Protein AF-A0A951EST7-F1 (afdb_monomer_lite)

pLDDT: mean 94.11, std 6.15, range [66.06, 98.62]

Sequence (123 aa):
MRTEWVAKRKNDSIRTQMYYARKGMITEEMHYVARRENLAPELVRSEVARGRLIIPANVNHTNLEPMAIGVASKCKINANIGNSAVTSNIEEELEKLRYSVKYGADTVMDLSTGG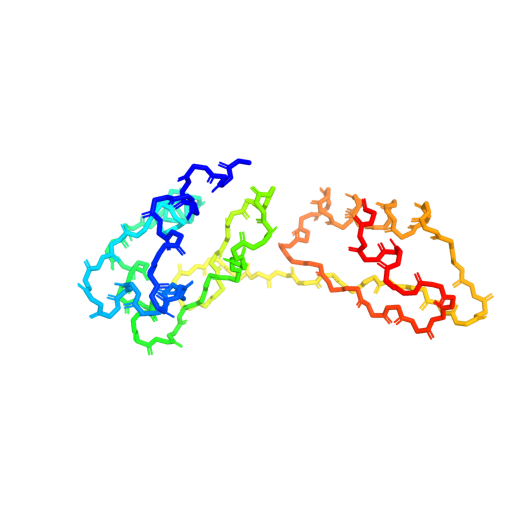DIPAIRKA

Secondary structure (DSSP, 8-state):
--HHHHHHTTT-S---HHHHHHTT---HHHHHHHHHHT--HHHHHHHHHHTSEE----TT-TT-----EETTSPP--EEEE---SSS--HHHHHHHHHHHHHTT-SEEEE---SS-HHHHHH-

Structure (mmCIF, N/CA/C/O backbone):
data_AF-A0A951EST7-F1
#
_entry.id   AF-A0A951EST7-F1
#
loop_
_atom_site.group_PDB
_atom_site.id
_atom_site.type_symbol
_atom_site.label_atom_id
_atom_site.label_alt_id
_atom_site.label_comp_id
_atom_site.label_asym_id
_atom_site.label_entity_id
_atom_site.label_seq_id
_atom_site.pdbx_PDB_ins_code
_atom_site.Cartn_x
_atom_site.Cartn_y
_atom_site.Cartn_z
_atom_site.occupancy
_atom_site.B_iso_or_equiv
_atom_site.auth_seq_id
_atom_site.auth_comp_id
_atom_site.auth_asym_id
_atom_site.auth_atom_id
_atom_site.pdbx_PDB_model_num
ATOM 1 N N . MET A 1 1 ? 0.625 14.415 -0.852 1.00 75.19 1 MET A N 1
ATOM 2 C CA . MET A 1 1 ? -0.745 14.313 -0.281 1.00 75.19 1 MET A CA 1
ATOM 3 C C . MET A 1 1 ? -0.756 13.824 1.175 1.00 75.19 1 MET A C 1
ATOM 5 O O . MET A 1 1 ? -1.620 14.238 1.931 1.00 75.19 1 MET A O 1
ATOM 9 N N . ARG A 1 2 ? 0.207 12.995 1.609 1.00 95.06 2 ARG A N 1
ATOM 10 C CA . ARG A 1 2 ? 0.254 12.408 2.966 1.00 95.06 2 ARG A CA 1
ATOM 11 C C . ARG A 1 2 ? 1.195 13.113 3.954 1.00 95.06 2 ARG A C 1
ATOM 13 O O . ARG A 1 2 ? 1.342 12.650 5.081 1.00 95.06 2 ARG A O 1
ATOM 20 N N . THR A 1 3 ? 1.853 14.199 3.548 1.00 94.00 3 THR A N 1
ATOM 21 C CA . THR A 1 3 ? 2.886 14.885 4.347 1.00 94.00 3 THR A CA 1
ATOM 22 C C . THR A 1 3 ? 2.388 15.257 5.745 1.00 94.00 3 THR A C 1
ATOM 24 O O . THR A 1 3 ? 3.053 14.958 6.733 1.00 94.00 3 THR A O 1
ATOM 27 N N . GLU A 1 4 ? 1.185 15.824 5.845 1.00 95.38 4 GLU A N 1
ATOM 28 C CA . GLU A 1 4 ? 0.575 16.201 7.126 1.00 95.38 4 GLU A CA 1
ATOM 29 C C . GLU A 1 4 ? 0.195 14.986 7.982 1.00 95.38 4 GLU A C 1
ATOM 31 O O . GLU A 1 4 ? 0.371 14.999 9.198 1.00 95.38 4 GLU A O 1
ATOM 36 N N . TRP A 1 5 ? -0.292 13.909 7.359 1.00 95.62 5 TRP A N 1
ATOM 37 C CA . TRP A 1 5 ? -0.707 12.692 8.067 1.00 95.62 5 TRP A CA 1
ATOM 38 C C . TRP A 1 5 ? 0.497 12.010 8.716 1.00 95.62 5 TRP A C 1
ATOM 40 O O . TRP A 1 5 ? 0.455 11.623 9.883 1.00 95.62 5 TRP A O 1
ATOM 50 N N . VAL A 1 6 ? 1.602 11.924 7.968 1.00 95.12 6 VAL A N 1
ATOM 51 C CA . VAL A 1 6 ? 2.872 11.383 8.460 1.00 95.12 6 VAL A CA 1
ATOM 52 C C . VAL A 1 6 ? 3.460 12.285 9.547 1.00 95.12 6 VAL A C 1
ATOM 54 O O . VAL A 1 6 ? 3.973 11.772 10.541 1.00 95.12 6 VAL A O 1
ATOM 57 N N . ALA A 1 7 ? 3.352 13.611 9.411 1.00 95.00 7 ALA A N 1
ATOM 58 C CA . ALA A 1 7 ? 3.871 14.557 10.399 1.00 95.00 7 ALA A CA 1
ATOM 59 C C . ALA A 1 7 ? 3.242 14.368 11.791 1.00 95.00 7 ALA A C 1
ATOM 61 O O . ALA A 1 7 ? 3.973 14.362 12.782 1.00 95.00 7 ALA A O 1
ATOM 62 N N . LYS A 1 8 ? 1.926 14.115 11.872 1.00 94.81 8 LYS A N 1
ATOM 63 C CA . LYS A 1 8 ? 1.215 13.864 13.145 1.00 94.81 8 LYS A CA 1
ATOM 64 C C . LYS A 1 8 ? 1.771 12.676 13.934 1.00 94.81 8 LYS A C 1
ATOM 66 O O . LYS A 1 8 ? 1.689 12.661 15.155 1.00 94.81 8 LYS A O 1
ATOM 71 N N . ARG A 1 9 ? 2.322 11.684 13.233 1.00 94.62 9 ARG A N 1
ATOM 72 C CA . ARG A 1 9 ? 2.815 10.413 13.790 1.00 94.62 9 ARG A CA 1
ATOM 73 C C . ARG A 1 9 ? 4.335 10.279 13.709 1.00 94.62 9 ARG A C 1
ATOM 75 O O . ARG A 1 9 ? 4.886 9.192 13.877 1.00 94.62 9 ARG A O 1
ATOM 82 N N . LYS A 1 10 ? 5.044 11.378 13.425 1.00 93.88 10 LYS A N 1
ATOM 83 C CA . LYS A 1 10 ? 6.493 11.367 13.170 1.00 93.88 10 LYS A CA 1
ATOM 84 C C . LYS A 1 10 ? 7.297 10.835 14.359 1.00 93.88 10 LYS A C 1
ATOM 86 O O . LYS A 1 10 ? 8.294 10.152 14.134 1.00 93.88 10 LYS A O 1
ATOM 91 N N . ASN A 1 11 ? 6.845 11.135 15.577 1.00 95.19 11 ASN A N 1
ATOM 92 C CA . ASN A 1 11 ? 7.527 10.798 16.829 1.00 95.19 11 ASN A CA 1
ATOM 93 C C . ASN A 1 11 ? 7.123 9.428 17.400 1.00 95.19 11 ASN A C 1
ATOM 95 O O . ASN A 1 11 ? 7.633 9.034 18.446 1.00 95.19 11 ASN A O 1
ATOM 99 N N . ASP A 1 12 ? 6.226 8.696 16.736 1.00 95.75 12 ASP A N 1
ATOM 100 C CA . ASP A 1 12 ? 5.836 7.365 17.189 1.00 95.75 12 ASP A CA 1
ATOM 101 C C . ASP A 1 12 ? 6.979 6.366 16.973 1.00 95.75 12 ASP A C 1
ATOM 103 O O . ASP A 1 12 ? 7.603 6.322 15.908 1.00 95.75 12 ASP A O 1
ATOM 107 N N . SER A 1 13 ? 7.211 5.500 17.960 1.00 94.94 13 SER A N 1
ATOM 108 C CA . SER A 1 13 ? 8.228 4.444 17.878 1.00 94.94 13 SER A CA 1
ATOM 109 C C . SER A 1 13 ? 7.907 3.387 16.816 1.00 94.94 13 SER A C 1
ATOM 111 O O . SER A 1 13 ? 8.808 2.873 16.155 1.00 94.94 13 SER A O 1
ATOM 113 N N . ILE A 1 14 ? 6.622 3.082 16.613 1.00 96.81 14 ILE A N 1
ATOM 114 C CA . ILE A 1 14 ? 6.139 2.126 15.613 1.00 96.81 14 ILE A CA 1
ATOM 115 C C . ILE A 1 14 ? 5.135 2.838 14.712 1.00 96.81 14 ILE A C 1
ATOM 117 O O . ILE A 1 14 ? 4.113 3.330 15.178 1.00 96.81 14 ILE A O 1
ATOM 121 N N . ARG A 1 15 ? 5.428 2.865 13.407 1.00 96.44 15 ARG A N 1
ATOM 122 C CA . ARG A 1 15 ? 4.687 3.652 12.404 1.00 96.44 15 ARG A CA 1
ATOM 123 C C . ARG A 1 15 ? 4.014 2.788 11.338 1.00 96.44 15 ARG A C 1
ATOM 125 O O . ARG A 1 15 ? 3.930 3.167 10.173 1.00 96.44 15 ARG A O 1
ATOM 132 N N . THR A 1 16 ? 3.563 1.594 11.722 1.00 98.38 16 THR A N 1
ATOM 133 C CA . THR A 1 16 ? 2.875 0.666 10.814 1.00 98.38 16 THR A CA 1
ATOM 134 C C . THR A 1 16 ? 1.362 0.767 10.964 1.00 98.38 16 THR A C 1
ATOM 136 O O . THR A 1 16 ? 0.837 0.961 12.059 1.00 98.38 16 THR A O 1
ATOM 139 N N . GLN A 1 17 ? 0.637 0.565 9.864 1.00 98.50 17 GLN A N 1
ATOM 140 C CA . GLN A 1 17 ? -0.830 0.574 9.873 1.00 98.50 17 GLN A CA 1
ATOM 141 C C . GLN A 1 17 ? -1.400 -0.521 10.790 1.00 98.50 17 GLN A C 1
ATOM 143 O O . GLN A 1 17 ? -2.371 -0.285 11.501 1.00 98.50 17 GLN A O 1
ATOM 148 N N . MET A 1 18 ? -0.744 -1.684 10.859 1.00 98.44 18 MET A N 1
ATOM 149 C CA . MET A 1 18 ? -1.113 -2.765 11.778 1.00 98.44 18 MET A CA 1
ATOM 150 C C . MET A 1 18 ? -0.983 -2.370 13.252 1.00 98.44 18 MET A C 1
ATOM 152 O O . MET A 1 18 ? -1.851 -2.716 14.052 1.00 98.44 18 MET A O 1
ATOM 156 N N . TYR A 1 19 ? 0.067 -1.633 13.622 1.00 98.38 19 TYR A N 1
ATOM 157 C CA . TYR A 1 19 ? 0.238 -1.156 14.993 1.00 98.38 19 TYR A CA 1
ATOM 158 C C . TYR A 1 19 ? -0.884 -0.197 15.402 1.00 98.38 19 TYR A C 1
ATOM 160 O O . TYR A 1 19 ? -1.510 -0.398 16.443 1.00 98.38 19 TYR A O 1
ATOM 168 N N . TYR A 1 20 ? -1.198 0.787 14.554 1.00 98.44 20 TYR A N 1
ATOM 169 C CA . TYR A 1 20 ? -2.303 1.715 14.806 1.00 98.44 20 TYR A CA 1
ATOM 170 C C . TYR A 1 20 ? -3.650 0.995 14.876 1.00 98.44 20 TYR A C 1
ATOM 172 O O . TYR A 1 20 ? -4.405 1.192 15.829 1.00 98.44 20 TYR A O 1
ATOM 180 N N . ALA A 1 21 ? -3.902 0.071 13.945 1.00 98.50 21 ALA A N 1
ATOM 181 C CA . ALA A 1 21 ? -5.119 -0.728 13.930 1.00 98.50 21 ALA A CA 1
ATOM 182 C C . ALA A 1 21 ? -5.316 -1.510 15.235 1.00 98.50 21 ALA A C 1
ATOM 184 O O . ALA A 1 21 ? -6.408 -1.497 15.803 1.00 98.50 21 ALA A O 1
ATOM 185 N N . ARG A 1 22 ? -4.264 -2.171 15.738 1.00 98.44 22 ARG A N 1
ATOM 186 C CA . ARG A 1 22 ? -4.304 -2.945 16.991 1.00 98.44 22 ARG A CA 1
ATOM 187 C C . ARG A 1 22 ? -4.502 -2.076 18.232 1.00 98.44 22 ARG A C 1
ATOM 189 O O . ARG A 1 22 ? -5.046 -2.566 19.213 1.00 98.44 22 ARG A O 1
ATOM 196 N N . LYS A 1 23 ? -4.136 -0.792 18.176 1.00 98.12 23 LYS A N 1
ATOM 197 C CA . LYS A 1 23 ? -4.463 0.205 19.210 1.00 98.12 23 LYS A CA 1
ATOM 198 C C . LYS A 1 23 ? -5.890 0.760 19.112 1.00 98.12 23 LYS A C 1
ATOM 200 O O . LYS A 1 23 ? -6.236 1.658 19.871 1.00 98.12 23 LYS A O 1
ATOM 205 N N . GLY A 1 24 ? -6.706 0.265 18.180 1.00 98.06 24 GLY A N 1
ATOM 206 C CA . GLY A 1 24 ? -8.057 0.780 17.942 1.00 98.06 24 GLY A CA 1
ATOM 207 C C . GLY A 1 24 ? -8.084 2.110 17.183 1.00 98.06 24 GLY A C 1
ATOM 208 O O . GLY A 1 24 ? -9.142 2.711 17.052 1.00 98.06 24 GLY A O 1
ATOM 209 N N . MET A 1 25 ? -6.944 2.575 16.664 1.00 98.25 25 MET A N 1
ATOM 210 C CA . MET A 1 25 ? -6.860 3.825 15.914 1.00 98.25 25 MET A CA 1
ATOM 211 C C . MET A 1 25 ? -7.201 3.589 14.442 1.00 98.25 25 MET A C 1
ATOM 213 O O . MET A 1 25 ? -6.605 2.729 13.791 1.00 98.25 25 MET A O 1
ATOM 217 N N . ILE A 1 26 ? -8.114 4.401 13.910 1.00 98.56 26 ILE A N 1
ATOM 218 C CA . ILE A 1 26 ? -8.380 4.502 12.473 1.00 98.56 26 ILE A CA 1
ATOM 219 C C . ILE A 1 26 ? -7.532 5.655 11.930 1.00 98.56 26 ILE A C 1
ATOM 221 O O . ILE A 1 26 ? -7.724 6.808 12.306 1.00 98.56 26 ILE A O 1
ATOM 225 N N . THR A 1 27 ? -6.551 5.344 11.086 1.00 98.38 27 THR A N 1
ATOM 226 C CA . THR A 1 27 ? -5.659 6.350 10.490 1.00 98.38 27 THR A CA 1
ATOM 227 C C . THR A 1 27 ? -6.311 7.047 9.294 1.00 98.38 27 THR A C 1
ATOM 229 O O . THR A 1 27 ? -7.300 6.566 8.732 1.00 98.38 27 THR A O 1
ATOM 232 N N . GLU A 1 28 ? -5.735 8.164 8.841 1.00 98.31 28 GLU A N 1
ATOM 233 C CA . GLU A 1 28 ? -6.156 8.808 7.592 1.00 98.31 28 GLU A CA 1
ATOM 234 C C . GLU A 1 28 ? -6.019 7.862 6.393 1.00 98.31 28 GLU A C 1
ATOM 236 O O . GLU A 1 28 ? -6.880 7.871 5.515 1.00 98.31 28 GLU A O 1
ATOM 241 N N . GLU A 1 29 ? -5.000 6.993 6.372 1.00 98.38 29 GLU A N 1
ATOM 242 C CA . GLU A 1 29 ? -4.885 5.970 5.333 1.00 98.38 29 GLU A CA 1
ATOM 243 C C . GLU A 1 29 ? -6.063 4.986 5.360 1.00 98.38 29 GLU A C 1
ATOM 245 O O . GLU A 1 29 ? -6.612 4.681 4.303 1.00 98.38 29 GLU A O 1
ATOM 250 N N . MET A 1 30 ? -6.500 4.532 6.540 1.00 98.44 30 MET A N 1
ATOM 251 C CA . MET A 1 30 ? -7.670 3.650 6.665 1.00 98.44 30 MET A CA 1
ATOM 252 C C . MET A 1 30 ? -8.961 4.341 6.220 1.00 98.44 30 MET A C 1
ATOM 254 O O . MET A 1 30 ? -9.757 3.739 5.503 1.00 98.44 30 MET A O 1
ATOM 258 N N . HIS A 1 31 ? -9.159 5.610 6.585 1.00 98.38 31 HIS A N 1
ATOM 259 C CA . HIS A 1 31 ? -10.301 6.394 6.107 1.00 98.38 31 HIS A CA 1
ATOM 260 C C . HIS A 1 31 ? -10.287 6.573 4.586 1.00 98.38 31 HIS A C 1
ATOM 262 O O . HIS A 1 31 ? -11.334 6.458 3.945 1.00 98.38 31 HIS A O 1
ATOM 268 N N . TYR A 1 32 ? -9.113 6.834 4.007 1.00 98.19 32 TYR A N 1
ATOM 269 C CA . TYR A 1 32 ? -8.957 7.011 2.568 1.00 98.19 32 TYR A CA 1
ATOM 270 C C . TYR A 1 32 ? -9.327 5.733 1.807 1.00 98.19 32 TYR A C 1
ATOM 272 O O . TYR A 1 32 ? -10.163 5.777 0.904 1.00 98.19 32 TYR A O 1
ATOM 280 N N . VAL A 1 33 ? -8.767 4.583 2.200 1.00 97.69 33 VAL A N 1
ATOM 281 C CA . VAL A 1 33 ? -9.060 3.311 1.518 1.00 97.69 33 VAL A CA 1
ATOM 282 C C . VAL A 1 33 ? -10.497 2.856 1.753 1.00 97.69 33 VAL A C 1
ATOM 284 O O . VAL A 1 33 ? -11.119 2.347 0.828 1.00 97.69 33 VAL A O 1
ATOM 287 N N . ALA A 1 34 ? -11.061 3.097 2.940 1.00 98.06 34 ALA A N 1
ATOM 288 C CA . ALA A 1 34 ? -12.461 2.800 3.227 1.00 98.06 34 ALA A CA 1
ATOM 289 C C . ALA A 1 34 ? -13.394 3.558 2.274 1.00 98.06 34 ALA A C 1
ATOM 291 O O . ALA A 1 34 ? -14.276 2.959 1.665 1.00 98.06 34 ALA A O 1
ATOM 292 N N . ARG A 1 35 ? -13.143 4.857 2.059 1.00 98.00 35 ARG A N 1
ATOM 293 C CA . ARG A 1 35 ? -13.894 5.659 1.084 1.00 98.00 35 ARG A CA 1
ATOM 294 C C . ARG A 1 35 ? -13.715 5.136 -0.342 1.00 98.00 35 ARG A C 1
ATOM 296 O O . ARG A 1 35 ? -14.697 5.012 -1.064 1.00 98.00 35 ARG A O 1
ATOM 303 N N . ARG A 1 36 ? -12.479 4.825 -0.743 1.00 96.69 36 ARG A N 1
ATOM 304 C CA . ARG A 1 36 ? -12.151 4.349 -2.099 1.00 96.69 36 ARG A CA 1
ATOM 305 C C . ARG A 1 36 ? -12.799 2.999 -2.427 1.00 96.69 36 ARG A C 1
ATOM 307 O O . ARG A 1 36 ? -13.237 2.785 -3.553 1.00 96.69 36 ARG A O 1
ATOM 314 N N . GLU A 1 37 ? -12.869 2.103 -1.449 1.00 97.00 37 GLU A N 1
ATOM 315 C CA . GLU A 1 37 ? -13.440 0.758 -1.594 1.00 97.00 37 GLU A CA 1
ATOM 316 C C . GLU A 1 37 ? -14.945 0.700 -1.274 1.00 97.00 37 GLU A C 1
ATOM 318 O O . GLU A 1 37 ? -15.552 -0.354 -1.439 1.00 97.00 37 GLU A O 1
ATOM 323 N N . ASN A 1 38 ? -15.556 1.812 -0.844 1.00 97.31 38 ASN A N 1
ATOM 324 C CA . ASN A 1 38 ? -16.929 1.864 -0.327 1.00 97.31 38 ASN A CA 1
ATOM 325 C C . ASN A 1 38 ? -17.165 0.891 0.851 1.00 97.31 38 ASN A C 1
ATOM 327 O O . ASN A 1 38 ? -18.139 0.140 0.888 1.00 97.31 38 ASN A O 1
ATOM 331 N N . LEU A 1 39 ? -16.241 0.898 1.815 1.00 97.44 39 LEU A N 1
ATOM 332 C CA . LEU A 1 39 ? -16.262 0.080 3.028 1.00 97.44 39 LEU A CA 1
ATOM 333 C C . LEU A 1 39 ? -16.378 0.955 4.282 1.00 97.44 39 LEU A C 1
ATOM 335 O O . LEU A 1 39 ? -16.027 2.135 4.283 1.00 97.44 39 LEU A O 1
ATOM 339 N N . ALA A 1 40 ? -16.802 0.353 5.394 1.00 98.31 40 ALA A N 1
ATOM 340 C CA . ALA A 1 40 ? -16.740 1.009 6.696 1.00 98.31 40 ALA A CA 1
ATOM 341 C C . ALA A 1 40 ? -15.272 1.150 7.168 1.00 98.31 40 ALA A C 1
ATOM 343 O O . ALA A 1 40 ? -14.528 0.165 7.121 1.00 98.31 40 ALA A O 1
ATOM 344 N N . PRO A 1 41 ? -14.842 2.314 7.695 1.00 98.44 41 PRO A N 1
ATOM 345 C CA . PRO A 1 41 ? -13.482 2.486 8.221 1.00 98.44 41 PRO A CA 1
ATOM 346 C C . PRO A 1 41 ? -13.118 1.487 9.325 1.00 98.44 41 PRO A C 1
ATOM 348 O O . PRO A 1 41 ? -11.992 0.995 9.375 1.00 98.44 41 PRO A O 1
ATOM 351 N N . GLU A 1 42 ? -14.088 1.132 10.168 1.00 98.44 42 GLU A N 1
ATOM 352 C CA . GLU A 1 42 ? -13.894 0.146 11.233 1.00 98.44 42 GLU A CA 1
ATOM 353 C C . GLU A 1 42 ? -13.665 -1.271 10.685 1.00 98.44 42 GLU A C 1
ATOM 355 O O . GLU A 1 42 ? -12.845 -2.014 11.224 1.00 98.44 42 GLU A O 1
ATOM 360 N N . LEU A 1 43 ? -14.305 -1.632 9.564 1.00 98.38 43 LEU A N 1
ATOM 361 C CA . LEU A 1 43 ? -14.043 -2.906 8.893 1.00 98.38 43 LEU A CA 1
ATOM 362 C C . LEU A 1 43 ? -12.586 -2.964 8.422 1.00 98.38 43 LEU A C 1
ATOM 364 O O . LEU A 1 43 ? -11.880 -3.915 8.757 1.00 98.38 43 LEU A O 1
ATOM 368 N N . VAL A 1 44 ? -12.110 -1.916 7.740 1.00 98.56 44 VAL A N 1
ATOM 369 C CA . VAL A 1 44 ? -10.709 -1.805 7.299 1.00 98.56 44 VAL A CA 1
ATOM 370 C C . VAL A 1 44 ? -9.758 -1.925 8.489 1.00 98.56 44 VAL A C 1
ATOM 372 O O . VAL A 1 44 ? -8.853 -2.758 8.467 1.00 98.56 44 VAL A O 1
ATOM 375 N N . ARG A 1 45 ? -9.976 -1.144 9.554 1.00 98.62 45 ARG A N 1
ATOM 376 C CA . ARG A 1 45 ? -9.154 -1.198 10.771 1.00 98.62 45 ARG A CA 1
ATOM 377 C C . ARG A 1 45 ? -9.120 -2.609 11.360 1.00 98.62 45 ARG A C 1
ATOM 379 O O . ARG A 1 45 ? -8.045 -3.109 11.690 1.00 98.62 45 ARG A O 1
ATOM 386 N N . SER A 1 46 ? -10.273 -3.265 11.479 1.00 98.56 46 SER A N 1
ATOM 387 C CA . SER A 1 46 ? -10.369 -4.603 12.065 1.00 98.56 46 SER A CA 1
ATOM 388 C C . SER A 1 46 ? -9.616 -5.662 11.247 1.00 98.56 46 SER A C 1
ATOM 390 O O . SER A 1 46 ? -8.883 -6.468 11.824 1.00 98.56 46 SER A O 1
ATOM 392 N N . GLU A 1 47 ? -9.702 -5.623 9.915 1.00 98.62 47 GLU A N 1
ATOM 393 C CA . GLU A 1 47 ? -9.002 -6.565 9.035 1.00 98.62 47 GLU A CA 1
ATOM 394 C C . GLU A 1 47 ? -7.489 -6.294 8.986 1.00 98.62 47 GLU A C 1
ATOM 396 O O . GLU A 1 47 ? -6.697 -7.242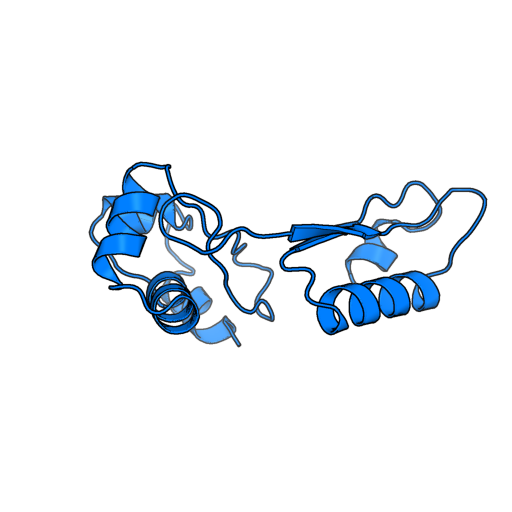 8.966 1.00 98.62 47 GLU A O 1
ATOM 401 N N . VAL A 1 48 ? -7.069 -5.024 9.088 1.00 98.56 48 VAL A N 1
ATOM 402 C CA . VAL A 1 48 ? -5.654 -4.651 9.267 1.00 98.56 48 VAL A CA 1
ATOM 403 C C . VAL A 1 48 ? -5.108 -5.154 10.601 1.00 98.56 48 VAL A C 1
ATOM 405 O O . VAL A 1 48 ? -4.017 -5.722 10.647 1.00 98.56 48 VAL A O 1
ATOM 408 N N . ALA A 1 49 ? -5.860 -5.002 11.693 1.00 98.56 49 ALA A N 1
ATOM 409 C CA . ALA A 1 49 ? -5.440 -5.476 13.013 1.00 98.56 49 ALA A CA 1
ATOM 410 C C . ALA A 1 49 ? -5.252 -7.004 13.049 1.00 98.56 49 ALA A C 1
ATOM 412 O O . ALA A 1 49 ? -4.310 -7.497 13.684 1.00 98.56 49 ALA A O 1
ATOM 413 N N . ARG A 1 50 ? -6.131 -7.729 12.341 1.00 97.94 50 ARG A N 1
ATOM 414 C CA . ARG A 1 50 ? -6.108 -9.191 12.167 1.00 97.94 50 ARG A CA 1
ATOM 415 C C . ARG A 1 50 ? -5.045 -9.678 11.178 1.00 97.94 50 ARG A C 1
ATOM 417 O O . ARG A 1 50 ? -4.743 -10.864 11.174 1.00 97.94 50 ARG A O 1
ATOM 424 N N . GLY A 1 51 ? -4.484 -8.793 10.352 1.00 97.75 51 GLY A N 1
ATOM 425 C CA . GLY A 1 51 ? -3.500 -9.151 9.325 1.00 97.75 51 GLY A CA 1
ATOM 426 C C . GLY A 1 51 ? -4.089 -9.812 8.077 1.00 97.75 51 GLY A C 1
ATOM 427 O O . GLY A 1 51 ? -3.358 -10.456 7.335 1.00 97.75 51 GLY A O 1
ATOM 428 N N . ARG A 1 52 ? -5.396 -9.654 7.833 1.00 98.38 52 ARG A N 1
ATOM 429 C CA . ARG A 1 52 ? -6.092 -10.151 6.628 1.00 98.38 52 ARG A CA 1
ATOM 430 C C . ARG A 1 52 ? -6.209 -9.096 5.526 1.00 98.38 52 ARG A C 1
ATOM 432 O O . ARG A 1 52 ? -6.583 -9.424 4.402 1.00 98.38 52 ARG A O 1
ATOM 439 N N . LEU A 1 53 ? -5.898 -7.844 5.856 1.00 98.31 53 LEU A N 1
ATOM 440 C CA . LEU A 1 53 ? -5.806 -6.713 4.941 1.00 98.31 53 LEU A CA 1
ATOM 441 C C . LEU A 1 53 ? -4.557 -5.898 5.283 1.00 98.31 53 LEU A C 1
ATOM 443 O O . LEU A 1 53 ? -4.234 -5.704 6.454 1.00 98.31 53 LEU A O 1
ATOM 447 N N . ILE A 1 54 ? -3.848 -5.409 4.271 1.00 98.56 54 ILE A N 1
ATOM 448 C CA . ILE A 1 54 ? -2.695 -4.520 4.432 1.00 98.56 54 ILE A CA 1
ATOM 449 C C . ILE A 1 54 ? -2.899 -3.213 3.666 1.00 98.56 54 ILE A C 1
ATOM 451 O O . ILE A 1 54 ? -3.644 -3.152 2.689 1.00 98.56 54 ILE A O 1
ATOM 455 N N . ILE A 1 55 ? -2.191 -2.172 4.105 1.00 98.44 55 ILE A N 1
ATOM 456 C CA . ILE A 1 55 ? -2.097 -0.882 3.417 1.00 98.44 55 ILE A CA 1
ATOM 457 C C . ILE A 1 55 ? -0.597 -0.567 3.254 1.00 98.44 55 ILE A C 1
ATOM 459 O O . ILE A 1 55 ? 0.044 -0.165 4.235 1.00 98.44 55 ILE A O 1
ATOM 463 N N . PRO A 1 56 ? 0.000 -0.783 2.065 1.00 98.12 56 PRO A N 1
ATOM 464 C CA . PRO A 1 56 ? 1.431 -0.592 1.830 1.00 98.12 56 PRO A CA 1
ATOM 465 C C . PRO A 1 56 ? 1.770 0.901 1.725 1.00 98.12 56 PRO A C 1
ATOM 467 O O . PRO A 1 56 ? 1.884 1.467 0.644 1.00 98.12 56 PRO A O 1
ATOM 470 N N . ALA A 1 57 ? 1.912 1.561 2.874 1.00 97.69 57 ALA A N 1
ATOM 471 C CA . ALA A 1 57 ? 1.997 3.015 2.953 1.00 97.69 57 ALA A CA 1
ATOM 472 C C . ALA A 1 57 ? 3.220 3.488 3.747 1.00 97.69 57 ALA A C 1
ATOM 474 O O . ALA A 1 57 ? 3.089 4.096 4.813 1.00 97.69 57 ALA A O 1
ATOM 475 N N . ASN A 1 58 ? 4.418 3.226 3.206 1.00 97.38 58 ASN A N 1
ATOM 476 C CA . ASN A 1 58 ? 5.684 3.700 3.775 1.00 97.38 58 ASN A CA 1
ATOM 477 C C . ASN A 1 58 ? 5.613 5.214 4.069 1.00 97.38 58 ASN A C 1
ATOM 479 O O . ASN A 1 58 ? 5.090 5.989 3.263 1.00 97.38 58 ASN A O 1
ATOM 483 N N . VAL A 1 59 ? 6.125 5.624 5.231 1.00 96.62 59 VAL A N 1
ATOM 484 C CA . VAL A 1 59 ? 6.135 7.017 5.707 1.00 96.62 59 VAL A CA 1
ATOM 485 C C . VAL A 1 59 ? 6.917 7.960 4.788 1.00 96.62 59 VAL A C 1
ATOM 487 O O . VAL A 1 59 ? 6.590 9.139 4.720 1.00 96.62 59 VAL A O 1
ATOM 490 N N . ASN A 1 60 ? 7.898 7.442 4.044 1.00 95.31 60 ASN A N 1
ATOM 491 C CA . ASN A 1 60 ? 8.702 8.234 3.109 1.00 95.31 60 ASN A CA 1
ATOM 492 C C . ASN A 1 60 ? 8.015 8.434 1.747 1.00 95.31 60 ASN A C 1
ATOM 494 O O . ASN A 1 60 ? 8.380 9.343 1.009 1.00 95.31 60 ASN A O 1
ATOM 498 N N . HIS A 1 61 ? 7.000 7.629 1.411 1.00 95.75 61 HIS A N 1
ATOM 499 C CA . HIS A 1 61 ? 6.258 7.756 0.155 1.00 95.75 61 HIS A CA 1
ATOM 500 C C . HIS A 1 61 ? 5.037 8.674 0.348 1.00 95.75 61 HIS A C 1
ATOM 502 O O . HIS A 1 61 ? 3.884 8.237 0.424 1.00 95.75 61 HIS A O 1
ATOM 508 N N . THR A 1 62 ? 5.294 9.975 0.481 1.00 95.06 62 THR A N 1
ATOM 509 C CA . THR A 1 62 ? 4.285 10.991 0.843 1.00 95.06 62 THR A CA 1
ATOM 510 C C . THR A 1 62 ? 3.341 11.384 -0.303 1.00 95.06 62 THR A C 1
ATOM 512 O O . THR A 1 62 ? 2.271 11.960 -0.060 1.00 95.06 62 THR A O 1
ATOM 515 N N . ASN A 1 63 ? 3.705 11.053 -1.543 1.00 93.50 63 ASN A N 1
ATOM 516 C CA . ASN A 1 63 ? 2.879 11.250 -2.740 1.00 93.50 63 ASN A CA 1
ATOM 517 C C . ASN A 1 63 ? 1.944 10.070 -3.041 1.00 93.50 63 ASN A C 1
ATOM 519 O O . ASN A 1 63 ? 1.101 10.192 -3.919 1.00 93.50 63 ASN A O 1
ATOM 523 N N . LEU A 1 64 ? 2.045 8.972 -2.284 1.00 95.25 64 LEU A N 1
ATOM 524 C CA . LEU A 1 64 ? 1.191 7.799 -2.441 1.00 95.25 64 LEU A CA 1
ATOM 525 C C . LEU A 1 64 ? -0.290 8.142 -2.240 1.00 95.25 64 LEU A C 1
ATOM 527 O O . LEU A 1 64 ? -0.658 8.732 -1.221 1.00 95.25 64 LEU A O 1
ATOM 531 N N . GLU A 1 65 ? -1.131 7.648 -3.141 1.00 95.69 65 GLU A N 1
ATOM 532 C CA . GLU A 1 65 ? -2.561 7.457 -2.911 1.00 95.69 65 GLU A CA 1
ATOM 533 C C . GLU A 1 65 ? -2.784 6.085 -2.254 1.00 95.69 65 GLU A C 1
ATOM 535 O O . GLU A 1 65 ? -2.553 5.057 -2.897 1.00 95.69 65 GLU A O 1
ATOM 540 N N . PRO A 1 66 ? -3.181 6.013 -0.969 1.00 97.31 66 PRO A N 1
ATOM 541 C CA . PRO A 1 66 ? -3.287 4.735 -0.276 1.00 97.3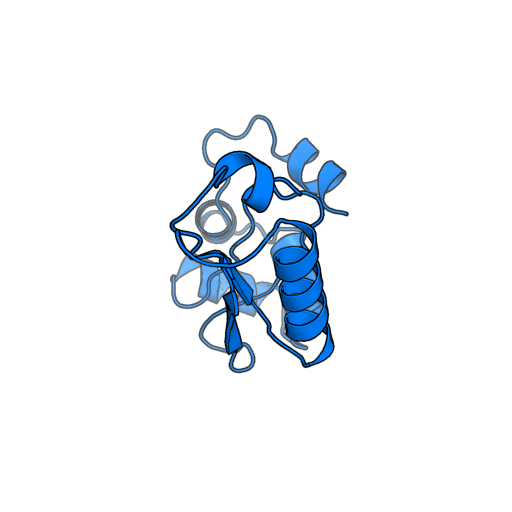1 66 PRO A CA 1
ATOM 542 C C . PRO A 1 66 ? -4.277 3.769 -0.931 1.00 97.31 66 PRO A C 1
ATOM 544 O O . PRO A 1 66 ? -5.309 4.159 -1.486 1.00 97.31 66 PRO A O 1
ATOM 547 N N . MET A 1 67 ? -3.993 2.479 -0.778 1.00 97.44 67 MET A N 1
ATOM 548 C CA . MET A 1 67 ? -4.895 1.403 -1.172 1.00 97.44 67 MET A CA 1
ATOM 549 C C . MET A 1 67 ? -4.839 0.220 -0.214 1.00 97.44 67 MET A C 1
ATOM 551 O O . MET A 1 67 ? -3.882 0.071 0.546 1.00 97.44 67 MET A O 1
ATOM 555 N N . ALA A 1 68 ? -5.875 -0.613 -0.262 1.00 97.56 68 ALA A N 1
ATOM 556 C CA . ALA A 1 68 ? -6.026 -1.791 0.574 1.00 97.56 68 ALA A CA 1
ATOM 557 C C . ALA A 1 68 ? -5.864 -3.080 -0.241 1.00 97.56 68 ALA A C 1
ATOM 559 O O . ALA A 1 68 ? -6.556 -3.273 -1.242 1.00 97.56 68 ALA A O 1
ATOM 560 N N . ILE A 1 69 ? -5.017 -3.991 0.235 1.00 98.31 69 ILE A N 1
ATOM 561 C CA . ILE A 1 69 ? -4.822 -5.324 -0.348 1.00 98.31 69 ILE A CA 1
ATOM 562 C C . ILE A 1 69 ? -5.240 -6.359 0.692 1.00 98.31 69 ILE A C 1
ATOM 564 O O . ILE A 1 69 ? -4.629 -6.440 1.758 1.00 98.31 69 ILE A O 1
ATOM 568 N N . GLY A 1 70 ? -6.268 -7.149 0.396 1.00 96.62 70 GLY A N 1
ATOM 569 C CA . GLY A 1 70 ? -6.682 -8.265 1.239 1.00 96.62 70 GLY A CA 1
ATOM 570 C C . GLY A 1 70 ? -8.188 -8.473 1.256 1.00 96.62 70 GLY A C 1
ATOM 571 O O . GLY A 1 70 ? -8.899 -8.078 0.337 1.00 96.62 70 GLY A O 1
ATOM 572 N N . VAL A 1 71 ? -8.673 -9.129 2.307 1.00 92.62 71 VAL A N 1
ATOM 573 C CA . VAL A 1 71 ? -10.092 -9.480 2.433 1.00 92.62 71 VAL A CA 1
ATOM 574 C C . VAL A 1 71 ? -10.962 -8.222 2.479 1.00 92.62 71 VAL A C 1
ATOM 576 O O . VAL A 1 71 ? -10.592 -7.229 3.097 1.00 92.62 71 VAL A O 1
ATOM 579 N N . ALA A 1 72 ? -12.144 -8.301 1.864 1.00 90.38 72 ALA A N 1
ATOM 580 C CA . ALA A 1 72 ? -13.159 -7.249 1.763 1.00 90.38 72 ALA A CA 1
ATOM 581 C C . ALA A 1 72 ? -12.839 -6.086 0.809 1.00 90.38 72 ALA A C 1
ATOM 583 O O . ALA A 1 72 ? -13.784 -5.436 0.367 1.00 90.38 72 ALA A O 1
ATOM 584 N N . SER A 1 73 ? -11.575 -5.840 0.438 1.00 95.31 73 SER A N 1
ATOM 585 C CA . SER A 1 73 ? -11.270 -4.923 -0.667 1.00 95.31 73 SER A CA 1
ATOM 586 C C . SER A 1 73 ? -11.447 -5.617 -2.021 1.00 95.31 73 SER A C 1
ATOM 588 O O . SER A 1 73 ? -11.464 -6.847 -2.120 1.00 95.31 73 SER A O 1
ATOM 590 N N . LYS A 1 74 ? -11.603 -4.835 -3.095 1.00 97.06 74 LYS A N 1
ATOM 591 C CA . LYS A 1 74 ? -11.604 -5.381 -4.461 1.00 97.06 74 LYS A CA 1
ATOM 592 C C . LYS A 1 74 ? -10.279 -6.096 -4.740 1.00 97.06 74 LYS A C 1
ATOM 594 O O . LYS A 1 74 ? -9.247 -5.699 -4.197 1.00 97.06 74 LYS A O 1
ATOM 599 N N . CYS A 1 75 ? -10.296 -7.086 -5.632 1.00 97.00 75 CYS A N 1
ATOM 600 C CA . CYS A 1 75 ? -9.067 -7.690 -6.145 1.00 97.00 75 CYS A CA 1
ATOM 601 C C . CYS A 1 75 ? -8.147 -6.600 -6.721 1.00 97.00 75 CYS A C 1
ATOM 603 O O . CYS A 1 75 ? -8.642 -5.655 -7.337 1.00 97.00 75 CYS A O 1
ATOM 605 N N . LYS A 1 76 ? -6.841 -6.719 -6.469 1.00 97.25 76 LYS A N 1
ATOM 606 C CA . LYS A 1 76 ? -5.824 -5.742 -6.865 1.00 97.25 76 LYS A CA 1
ATOM 607 C C . LYS A 1 76 ? -4.845 -6.374 -7.842 1.00 97.25 76 LYS A C 1
ATOM 609 O O . LYS A 1 76 ? -4.492 -7.542 -7.668 1.00 97.25 76 LYS A O 1
ATOM 614 N N . ILE A 1 77 ? -4.391 -5.611 -8.830 1.00 97.44 77 ILE A N 1
ATOM 615 C CA . ILE A 1 77 ? -3.432 -6.071 -9.840 1.00 97.44 77 ILE A CA 1
ATOM 616 C C . ILE A 1 77 ? -2.092 -5.337 -9.734 1.00 97.44 77 ILE A C 1
ATOM 618 O O . ILE A 1 77 ? -2.034 -4.121 -9.587 1.00 97.44 77 ILE A O 1
ATOM 622 N N . ASN A 1 78 ? -0.992 -6.081 -9.834 1.00 97.69 78 ASN A N 1
ATOM 623 C CA . ASN A 1 78 ? 0.353 -5.514 -9.838 1.00 97.69 78 ASN A CA 1
ATOM 624 C C . ASN A 1 78 ? 0.951 -5.561 -11.247 1.00 97.69 78 ASN A C 1
ATOM 626 O O . ASN A 1 78 ? 0.910 -6.611 -11.889 1.00 97.69 78 ASN A O 1
ATOM 630 N N . ALA A 1 79 ? 1.570 -4.468 -11.686 1.00 97.38 79 ALA A N 1
ATOM 631 C CA . ALA A 1 79 ? 2.400 -4.448 -12.886 1.00 97.38 79 ALA A CA 1
ATOM 632 C C . ALA A 1 79 ? 3.887 -4.495 -12.510 1.00 97.38 79 ALA A C 1
ATOM 634 O O . ALA A 1 79 ? 4.338 -3.783 -11.614 1.00 97.38 79 ALA A O 1
ATOM 635 N N . ASN A 1 80 ? 4.661 -5.320 -13.209 1.00 95.69 80 ASN A N 1
ATOM 636 C CA . ASN A 1 80 ? 6.114 -5.319 -13.085 1.00 95.69 80 ASN A CA 1
ATOM 637 C C . ASN A 1 80 ? 6.706 -4.460 -14.201 1.00 95.69 80 ASN A C 1
ATOM 639 O O . ASN A 1 80 ? 6.408 -4.679 -15.375 1.00 95.69 80 ASN A O 1
ATOM 643 N N . ILE A 1 81 ? 7.555 -3.513 -13.822 1.00 92.62 81 ILE A N 1
ATOM 644 C CA . ILE A 1 81 ? 8.405 -2.739 -14.728 1.00 92.62 81 ILE A CA 1
ATOM 645 C C . ILE A 1 81 ? 9.868 -2.971 -14.338 1.00 92.62 81 ILE A C 1
ATOM 647 O O . ILE A 1 81 ? 10.157 -3.756 -13.430 1.00 92.62 81 ILE A O 1
ATOM 651 N N . GLY A 1 82 ? 10.793 -2.308 -15.015 1.00 86.38 82 GLY A N 1
ATOM 652 C CA . GLY A 1 82 ? 12.212 -2.390 -14.720 1.00 86.38 82 GLY A CA 1
ATOM 653 C C . GLY A 1 82 ? 13.056 -2.521 -15.975 1.00 86.38 82 GLY A C 1
ATOM 654 O O . GLY A 1 82 ? 12.601 -3.015 -17.018 1.00 86.38 82 GLY A O 1
ATOM 655 N N . ASN A 1 83 ? 14.302 -2.078 -15.842 1.00 83.81 83 ASN A N 1
ATOM 656 C CA . ASN A 1 83 ? 15.304 -2.167 -16.887 1.00 83.81 83 ASN A CA 1
ATOM 657 C C . ASN A 1 83 ? 16.087 -3.487 -16.823 1.00 83.81 83 ASN A C 1
ATOM 659 O O . ASN A 1 83 ? 16.076 -4.225 -15.828 1.00 83.81 83 ASN A O 1
ATOM 663 N N . SER A 1 84 ? 16.817 -3.766 -17.897 1.00 82.62 84 SER A N 1
ATOM 664 C CA . SER A 1 84 ? 17.801 -4.842 -17.938 1.00 82.62 84 SER A CA 1
ATOM 665 C C . SER A 1 84 ? 19.202 -4.275 -18.152 1.00 82.62 84 SER A C 1
ATOM 667 O O . SER A 1 84 ? 19.367 -3.131 -18.571 1.00 82.62 84 SER A O 1
ATOM 669 N N . ALA A 1 85 ? 20.236 -5.086 -17.921 1.00 76.00 85 ALA A N 1
ATOM 670 C CA . ALA A 1 85 ? 21.618 -4.711 -18.237 1.00 76.00 85 ALA A CA 1
ATOM 671 C C . ALA A 1 85 ? 21.850 -4.405 -19.732 1.00 76.00 85 ALA A C 1
ATOM 673 O O . ALA A 1 85 ? 22.878 -3.838 -20.090 1.00 76.00 85 ALA A O 1
ATOM 674 N N . VAL A 1 86 ? 20.911 -4.797 -20.596 1.00 74.62 86 VAL A N 1
ATOM 675 C CA . VAL A 1 86 ? 21.019 -4.707 -22.054 1.00 74.62 86 VAL A CA 1
ATOM 676 C C . VAL A 1 86 ? 20.120 -3.615 -22.637 1.00 74.62 86 VAL A C 1
ATOM 678 O O . VAL A 1 86 ? 20.384 -3.140 -23.738 1.00 74.62 86 VAL A O 1
ATOM 681 N N . THR A 1 87 ? 19.059 -3.218 -21.927 1.00 66.25 87 THR A N 1
ATOM 682 C CA . THR A 1 87 ? 18.011 -2.327 -22.445 1.00 66.25 87 THR A CA 1
ATOM 683 C C . THR A 1 87 ? 17.318 -1.530 -21.339 1.00 66.25 87 THR A C 1
ATOM 685 O O . THR A 1 87 ? 17.053 -2.066 -20.261 1.00 66.25 87 THR A O 1
ATOM 688 N N . SER A 1 88 ? 16.880 -0.322 -21.709 1.00 66.06 88 SER A N 1
ATOM 689 C CA . SER A 1 88 ? 16.030 0.630 -20.974 1.00 66.06 88 SER A CA 1
ATOM 690 C C . SER A 1 88 ? 16.754 1.740 -20.198 1.00 66.06 88 SER A C 1
ATOM 692 O O . SER A 1 88 ? 17.757 1.525 -19.511 1.00 66.06 88 SER A O 1
ATOM 694 N N . ASN A 1 89 ? 16.205 2.947 -20.350 1.00 82.38 89 ASN A N 1
ATOM 695 C CA . ASN A 1 89 ? 16.599 4.212 -19.728 1.00 82.38 89 ASN A CA 1
ATOM 696 C C . ASN A 1 89 ? 15.511 4.680 -18.735 1.00 82.38 89 ASN A C 1
ATOM 698 O O . ASN A 1 89 ? 14.432 4.095 -18.651 1.00 82.38 89 ASN A O 1
ATOM 702 N N . ILE A 1 90 ? 15.798 5.724 -17.952 1.00 87.19 90 ILE A N 1
ATOM 703 C CA . ILE A 1 90 ? 14.884 6.227 -16.909 1.00 87.19 90 ILE A CA 1
ATOM 704 C C . ILE A 1 90 ? 13.540 6.660 -17.515 1.00 87.19 90 ILE A C 1
ATOM 706 O O . ILE A 1 90 ? 12.483 6.353 -16.965 1.00 87.19 90 ILE A O 1
ATOM 710 N N . GLU A 1 91 ? 13.567 7.347 -18.654 1.00 89.81 91 GLU A N 1
ATOM 711 C CA . GLU A 1 91 ? 12.379 7.868 -19.328 1.00 89.81 91 GLU A CA 1
ATOM 712 C C . GLU A 1 91 ? 11.412 6.753 -19.751 1.00 89.81 91 GLU A C 1
ATOM 714 O O . GLU A 1 91 ? 10.207 6.871 -19.517 1.00 89.81 91 GLU A O 1
ATOM 719 N N . GLU A 1 92 ? 11.928 5.653 -20.300 1.00 89.44 92 GLU A N 1
ATOM 720 C CA . GLU A 1 92 ? 11.141 4.471 -20.667 1.00 89.44 92 GLU A CA 1
ATOM 721 C C . GLU A 1 92 ? 10.513 3.795 -19.439 1.00 89.44 92 GLU A C 1
ATOM 723 O O . GLU A 1 92 ? 9.351 3.381 -19.484 1.00 89.44 92 GLU A O 1
ATOM 728 N N . GLU A 1 93 ? 11.229 3.703 -18.312 1.00 90.56 93 GLU A N 1
ATOM 729 C CA . GLU A 1 93 ? 10.659 3.172 -17.064 1.00 90.56 93 GLU A CA 1
ATOM 730 C C . GLU A 1 93 ? 9.530 4.052 -16.525 1.00 90.56 93 GLU A C 1
ATOM 732 O O . GLU A 1 93 ? 8.475 3.545 -16.126 1.00 90.56 93 GLU A O 1
ATOM 737 N N . LEU A 1 94 ? 9.706 5.374 -16.566 1.00 91.94 94 LEU A N 1
ATOM 738 C CA . LEU A 1 94 ? 8.673 6.326 -16.163 1.00 91.94 94 LEU A CA 1
ATOM 739 C C . LEU A 1 94 ? 7.450 6.263 -17.082 1.00 91.94 94 LEU A C 1
ATOM 741 O O . LEU A 1 94 ? 6.314 6.377 -16.613 1.00 91.94 94 LEU A O 1
ATOM 745 N N . GLU A 1 95 ? 7.648 6.069 -18.383 1.00 94.06 95 GLU A N 1
ATOM 746 C CA . GLU A 1 95 ? 6.555 5.878 -19.331 1.00 94.06 95 GLU A CA 1
ATOM 747 C C . GLU A 1 95 ? 5.792 4.574 -19.044 1.00 94.06 95 GLU A C 1
ATOM 749 O O . GLU A 1 95 ? 4.561 4.599 -18.925 1.00 94.06 95 GLU A O 1
ATOM 754 N N . LYS A 1 96 ? 6.497 3.458 -18.813 1.00 93.94 96 LYS A N 1
ATOM 755 C CA . LYS A 1 96 ? 5.886 2.180 -18.401 1.00 93.94 96 LYS A CA 1
ATOM 756 C C . LYS A 1 96 ? 5.109 2.302 -17.091 1.00 93.94 96 LYS A C 1
ATOM 758 O O . LYS A 1 96 ? 4.005 1.758 -16.989 1.00 93.94 96 LYS A O 1
ATOM 763 N N . LEU A 1 97 ? 5.629 3.043 -16.110 1.00 94.19 97 LEU A N 1
ATOM 764 C CA . LEU A 1 97 ? 4.928 3.340 -14.858 1.00 94.19 97 LEU A CA 1
ATOM 765 C C . LEU A 1 97 ? 3.616 4.090 -15.128 1.00 94.19 97 LEU A C 1
ATOM 767 O O . LEU A 1 97 ? 2.552 3.667 -14.670 1.00 94.19 97 LEU A O 1
ATOM 771 N N . ARG A 1 98 ? 3.675 5.175 -15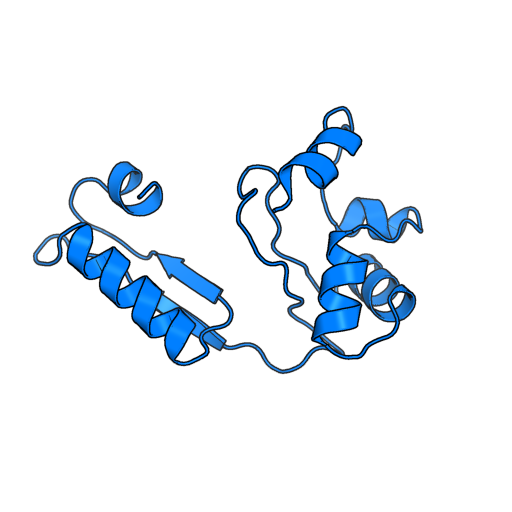.911 1.00 94.38 98 ARG A N 1
ATOM 772 C CA . ARG A 1 98 ? 2.497 5.987 -16.261 1.00 94.38 98 ARG A CA 1
ATOM 773 C C . ARG A 1 98 ? 1.444 5.167 -16.998 1.00 94.38 98 ARG A C 1
ATOM 775 O O . ARG A 1 98 ? 0.264 5.267 -16.665 1.00 94.38 98 ARG A O 1
ATOM 782 N N . TYR A 1 99 ? 1.846 4.336 -17.959 1.00 96.25 99 TYR A N 1
ATOM 783 C CA . TYR A 1 99 ? 0.920 3.453 -18.669 1.00 96.25 99 TYR A CA 1
ATOM 784 C C . TYR A 1 99 ? 0.295 2.405 -17.757 1.00 96.25 99 TYR A C 1
ATOM 786 O O . TYR A 1 99 ? -0.914 2.193 -17.832 1.00 96.25 99 TYR A O 1
ATOM 794 N N . SER A 1 100 ? 1.086 1.793 -16.875 1.00 95.81 100 SER A N 1
ATOM 795 C CA . SER A 1 100 ? 0.588 0.797 -15.925 1.00 95.81 100 SER A CA 1
ATOM 796 C C . SER A 1 100 ? -0.529 1.383 -15.065 1.00 95.81 100 SER A C 1
ATOM 798 O O . SER A 1 100 ? -1.622 0.826 -15.011 1.00 95.81 100 SER A O 1
ATOM 800 N N . VAL A 1 101 ? -0.301 2.558 -14.470 1.00 94.00 101 VAL A N 1
ATOM 801 C CA . VAL A 1 101 ? -1.314 3.247 -13.655 1.00 94.00 101 VAL A CA 1
ATOM 802 C C . VAL A 1 101 ? -2.522 3.663 -14.503 1.00 94.00 101 VAL A C 1
ATOM 804 O O . VAL A 1 101 ? -3.660 3.442 -14.093 1.00 94.00 101 VAL A O 1
ATOM 807 N N . LYS A 1 102 ? -2.301 4.205 -15.711 1.00 95.56 102 LYS A N 1
ATOM 808 C CA . LYS A 1 102 ? -3.376 4.629 -16.630 1.00 95.56 102 LYS A CA 1
ATOM 809 C C . LYS A 1 102 ? -4.335 3.490 -16.982 1.00 95.56 102 LYS A C 1
ATOM 811 O O . LYS A 1 102 ? -5.537 3.726 -17.076 1.00 95.56 102 LYS A O 1
ATOM 816 N N . TYR A 1 103 ? -3.819 2.280 -17.182 1.00 95.81 103 TYR A N 1
ATOM 817 C CA . TYR A 1 103 ? -4.625 1.103 -17.517 1.00 95.81 103 TYR A CA 1
ATOM 818 C C . TYR A 1 103 ? -5.097 0.308 -16.292 1.00 95.81 103 TYR A C 1
ATOM 820 O O . TYR A 1 103 ? -5.690 -0.757 -16.448 1.00 95.81 103 TYR A O 1
ATOM 828 N N . GLY A 1 104 ? -4.904 0.845 -15.084 1.00 93.50 104 GLY A N 1
ATOM 829 C CA . GLY A 1 104 ? -5.529 0.329 -13.870 1.00 93.50 104 GLY A CA 1
ATOM 830 C C . GLY A 1 104 ? -4.656 -0.589 -13.022 1.00 93.50 104 GLY A C 1
ATOM 831 O O . GLY A 1 104 ? -5.203 -1.290 -12.176 1.00 93.50 104 GLY A O 1
ATOM 832 N N . ALA A 1 105 ? -3.330 -0.593 -13.204 1.00 96.69 105 ALA A N 1
ATOM 833 C CA . ALA A 1 105 ? -2.439 -1.236 -12.244 1.00 96.69 105 ALA A CA 1
ATOM 834 C C . ALA A 1 105 ? -2.601 -0.584 -10.864 1.00 96.69 105 ALA A C 1
ATOM 836 O O . ALA A 1 105 ? -2.460 0.631 -10.712 1.00 96.69 105 ALA A O 1
ATOM 837 N N . ASP A 1 106 ? -2.883 -1.406 -9.860 1.00 97.12 106 ASP A N 1
ATOM 838 C CA . ASP A 1 106 ? -3.069 -0.972 -8.484 1.00 97.12 106 ASP A CA 1
ATOM 839 C C . ASP A 1 106 ? -1.724 -0.701 -7.804 1.00 97.12 106 ASP A C 1
ATOM 841 O O . ASP A 1 106 ? -1.533 0.301 -7.110 1.00 97.12 106 ASP A O 1
ATOM 845 N N . THR A 1 107 ? -0.767 -1.593 -8.035 1.00 97.31 107 THR A N 1
ATOM 846 C CA . THR A 1 107 ? 0.611 -1.441 -7.580 1.00 97.31 107 THR A CA 1
ATOM 847 C C . THR A 1 107 ? 1.571 -1.65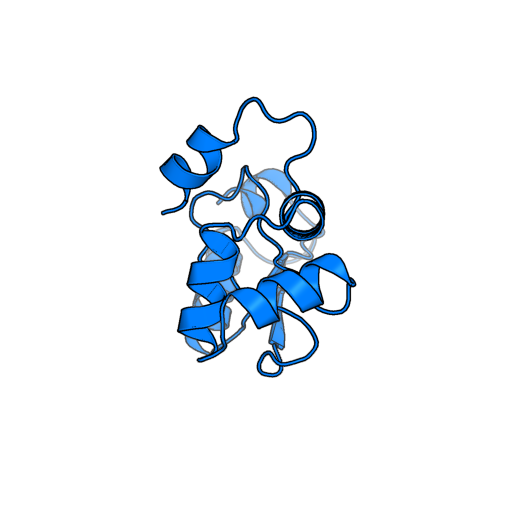7 -8.732 1.00 97.31 107 THR A C 1
ATOM 849 O O . THR A 1 107 ? 1.256 -2.323 -9.720 1.00 97.31 107 THR A O 1
ATOM 852 N N . VAL A 1 108 ? 2.765 -1.091 -8.593 1.00 96.81 108 VAL A N 1
ATOM 853 C CA . VAL A 1 108 ? 3.851 -1.304 -9.540 1.00 96.81 108 VAL A CA 1
ATOM 854 C C . VAL A 1 108 ? 5.094 -1.715 -8.771 1.00 96.81 108 VAL A C 1
ATOM 856 O O . VAL A 1 108 ? 5.399 -1.143 -7.722 1.00 96.81 108 VAL A O 1
ATOM 859 N N . MET A 1 109 ? 5.797 -2.713 -9.293 1.00 97.06 109 MET A N 1
ATOM 860 C CA . MET A 1 109 ? 7.080 -3.155 -8.770 1.00 97.06 109 MET A CA 1
ATOM 861 C C . MET A 1 109 ? 8.167 -2.877 -9.799 1.00 97.06 109 MET A C 1
ATOM 863 O O . MET A 1 109 ? 8.073 -3.325 -10.940 1.00 97.06 109 MET A O 1
ATOM 867 N N . ASP A 1 110 ? 9.201 -2.152 -9.379 1.00 93.94 110 ASP A N 1
ATOM 868 C CA . ASP A 1 110 ? 10.406 -1.964 -10.177 1.00 93.94 110 ASP A CA 1
ATOM 869 C C . ASP A 1 110 ? 11.410 -3.101 -9.921 1.00 93.94 110 ASP A C 1
ATOM 871 O O . ASP A 1 110 ? 12.046 -3.186 -8.861 1.00 93.94 110 ASP A O 1
ATOM 875 N N . LEU A 1 111 ? 11.556 -3.959 -10.928 1.00 93.25 111 LEU A N 1
ATOM 876 C CA . LEU A 1 111 ? 12.456 -5.109 -10.962 1.00 93.25 111 LEU A CA 1
ATOM 877 C C . LEU A 1 111 ? 13.731 -4.835 -11.774 1.00 93.25 111 LEU A C 1
ATOM 879 O O . LEU A 1 111 ? 14.342 -5.773 -12.281 1.00 93.25 111 LEU A O 1
ATOM 883 N N . SER A 1 112 ? 14.134 -3.567 -11.894 1.00 90.06 112 SER A N 1
ATOM 884 C CA . SER A 1 112 ? 15.371 -3.148 -12.562 1.00 90.06 112 SER A CA 1
ATOM 885 C C . SER A 1 112 ? 16.597 -3.941 -12.103 1.00 90.06 112 SER A C 1
ATOM 887 O O . SER A 1 112 ? 16.811 -4.153 -10.905 1.00 90.06 112 SER A O 1
ATOM 889 N N . THR A 1 113 ? 17.413 -4.362 -13.071 1.00 89.75 113 THR A N 1
ATOM 890 C CA . THR A 1 113 ? 18.618 -5.189 -12.855 1.00 89.75 113 THR A CA 1
ATOM 891 C C . THR A 1 113 ? 19.899 -4.568 -13.413 1.00 89.75 113 THR A C 1
ATOM 893 O O . THR A 1 113 ? 20.982 -5.081 -13.138 1.00 89.75 113 THR A O 1
ATOM 896 N N . GLY A 1 114 ? 19.802 -3.483 -14.186 1.00 84.50 114 GLY A N 1
ATOM 897 C CA . GLY A 1 114 ? 20.934 -2.853 -14.869 1.00 84.50 114 GLY A CA 1
ATOM 898 C C . GLY A 1 114 ? 21.075 -1.363 -14.564 1.00 84.50 114 GLY A C 1
ATOM 899 O O . GLY A 1 114 ? 20.162 -0.728 -14.042 1.00 84.50 114 GLY A O 1
ATOM 900 N N . GLY A 1 115 ? 22.223 -0.786 -14.924 1.00 83.62 115 GLY A N 1
ATOM 901 C CA . GLY A 1 115 ? 22.463 0.656 -14.805 1.00 83.62 115 GLY A CA 1
ATOM 902 C C . GLY A 1 115 ? 22.372 1.192 -13.369 1.00 83.62 115 GLY A C 1
ATOM 903 O O . GLY A 1 115 ? 22.729 0.509 -12.409 1.00 83.62 115 GLY A O 1
ATOM 904 N N . ASP A 1 116 ? 21.905 2.436 -13.229 1.00 86.69 116 ASP A N 1
ATOM 905 C CA . ASP A 1 116 ? 21.742 3.116 -11.938 1.00 86.69 116 ASP A CA 1
ATOM 906 C C . ASP A 1 116 ? 20.337 2.877 -11.352 1.00 86.69 116 ASP A C 1
ATOM 908 O O . ASP A 1 116 ? 19.423 3.696 -11.474 1.00 86.69 116 ASP A O 1
ATOM 912 N N . ILE A 1 117 ? 20.167 1.714 -10.714 1.00 88.19 117 ILE A N 1
ATOM 913 C CA . ILE A 1 117 ? 18.906 1.299 -10.077 1.00 88.19 117 ILE A CA 1
ATOM 914 C C . ILE A 1 117 ? 18.410 2.332 -9.038 1.00 88.19 117 ILE A C 1
ATOM 916 O O . ILE A 1 117 ? 17.217 2.650 -9.048 1.00 88.19 117 ILE A O 1
ATOM 920 N N . PRO A 1 118 ? 19.252 2.878 -8.130 1.00 90.00 118 PRO A N 1
ATOM 921 C CA . PRO A 1 118 ? 18.811 3.916 -7.196 1.00 90.00 118 PRO A CA 1
ATOM 922 C C . PRO A 1 118 ? 18.249 5.172 -7.867 1.00 90.00 118 PRO A C 1
ATOM 924 O O . PRO A 1 118 ? 17.242 5.699 -7.389 1.00 90.00 118 PRO A O 1
ATOM 927 N N . ALA A 1 119 ? 18.875 5.654 -8.945 1.00 89.38 119 ALA A N 1
ATOM 928 C CA . ALA A 1 119 ? 18.384 6.822 -9.671 1.00 89.38 119 ALA A CA 1
ATOM 929 C C . ALA A 1 119 ? 17.034 6.540 -10.343 1.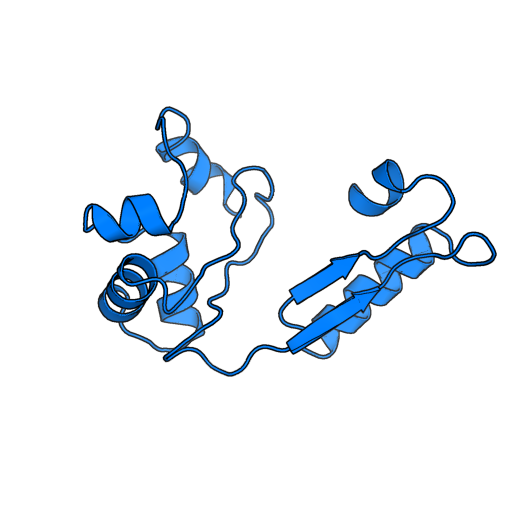00 89.38 119 ALA A C 1
ATOM 931 O O . ALA A 1 119 ? 16.107 7.334 -10.182 1.00 89.38 119 ALA A O 1
ATOM 932 N N . ILE A 1 120 ? 16.897 5.383 -11.002 1.00 87.06 120 ILE A N 1
ATOM 933 C CA . ILE A 1 120 ? 15.648 4.948 -11.650 1.00 87.06 120 ILE A CA 1
ATOM 934 C C . ILE A 1 120 ? 14.497 4.880 -10.640 1.00 87.06 120 ILE A C 1
ATOM 936 O O . ILE A 1 120 ? 13.425 5.414 -10.892 1.00 87.06 120 ILE A O 1
ATOM 940 N N . ARG A 1 121 ? 14.723 4.289 -9.460 1.00 89.25 121 ARG A N 1
ATOM 941 C CA . ARG A 1 121 ? 13.696 4.158 -8.406 1.00 89.25 121 ARG A CA 1
ATOM 942 C C . ARG A 1 121 ? 13.288 5.472 -7.751 1.00 89.25 121 ARG A C 1
ATOM 944 O O . ARG A 1 121 ? 12.265 5.514 -7.068 1.00 89.25 121 ARG A O 1
ATOM 951 N N . LYS A 1 122 ? 14.136 6.495 -7.848 1.00 89.81 122 LYS A N 1
ATOM 952 C CA . LYS A 1 122 ? 13.913 7.806 -7.232 1.00 89.81 122 LYS A CA 1
ATOM 953 C C . LYS A 1 122 ? 13.164 8.765 -8.161 1.00 89.81 122 LYS A C 1
ATOM 955 O O . LYS A 1 122 ? 12.522 9.679 -7.643 1.00 89.81 122 LYS A O 1
ATOM 960 N N . ALA A 1 123 ? 13.330 8.595 -9.471 1.00 86.25 123 ALA A N 1
ATOM 961 C CA . ALA A 1 123 ? 12.686 9.398 -10.505 1.00 86.25 123 ALA A CA 1
ATOM 962 C C . ALA A 1 123 ? 11.153 9.284 -10.438 1.00 86.25 123 ALA A C 1
ATOM 964 O O . ALA A 1 123 ? 10.493 10.323 -10.666 1.00 86.25 123 ALA A O 1
#

Foldseek 3Di:
DCLVQLVVCVPPPDDALLVCLLVVHQGPLLVQQCVVQVHDSNVSSPCSVVVQKGWPDDSVPRVDRIYIDGPPGPHAAEAEAEAEQVDDDLVVRVVVVVVCVVVHHPYYDYPYDHDDPVVSVVD

Radius of gyration: 16.36 Å; chains: 1; bounding box: 39×26×42 Å